Protein AF-A0A401IQR0-F1 (afdb_monomer_lite)

Structure (mmCIF, N/CA/C/O backbone):
data_AF-A0A401IQR0-F1
#
_entry.id   AF-A0A401IQR0-F1
#
loop_
_atom_site.group_PDB
_atom_site.id
_atom_site.type_symbol
_atom_site.label_atom_id
_atom_site.label_alt_id
_atom_site.label_comp_id
_atom_site.label_asym_id
_atom_site.label_entity_id
_atom_site.label_seq_id
_atom_site.pdbx_PDB_ins_code
_atom_site.Cartn_x
_atom_site.Cartn_y
_atom_site.Cartn_z
_atom_site.occupancy
_atom_site.B_iso_or_equiv
_atom_site.auth_seq_id
_atom_site.auth_comp_id
_atom_site.auth_asym_id
_atom_site.auth_atom_id
_atom_site.pdbx_PDB_model_num
ATOM 1 N N . MET A 1 1 ? 5.524 -12.256 -8.515 1.00 57.69 1 MET A N 1
ATOM 2 C CA . MET A 1 1 ? 5.721 -12.892 -7.192 1.00 57.69 1 MET A CA 1
ATOM 3 C C . MET A 1 1 ? 4.909 -12.211 -6.095 1.00 57.69 1 MET A C 1
ATOM 5 O O . MET A 1 1 ? 4.041 -12.896 -5.574 1.00 57.69 1 MET A O 1
ATOM 9 N N . LEU A 1 2 ? 5.063 -10.909 -5.784 1.00 60.66 2 LEU A N 1
ATOM 10 C CA . LEU A 1 2 ? 4.198 -10.299 -4.749 1.00 60.66 2 LEU A CA 1
ATOM 11 C C . LEU A 1 2 ? 2.702 -10.253 -5.121 1.00 60.66 2 LEU A C 1
ATOM 13 O O . LEU A 1 2 ? 1.889 -10.226 -4.216 1.00 60.66 2 LEU A O 1
ATOM 17 N N . ASP A 1 3 ? 2.305 -10.297 -6.400 1.00 65.00 3 ASP A N 1
ATOM 18 C CA . ASP A 1 3 ? 0.875 -10.265 -6.784 1.00 65.00 3 ASP A CA 1
ATOM 19 C C . ASP A 1 3 ? 0.197 -11.564 -6.361 1.00 65.00 3 ASP A C 1
ATOM 21 O O . ASP A 1 3 ? -0.898 -11.582 -5.817 1.00 65.00 3 ASP A O 1
ATOM 25 N N . GLN A 1 4 ? 0.910 -12.670 -6.567 1.00 67.69 4 GLN A N 1
ATOM 26 C CA . GLN A 1 4 ? 0.448 -13.994 -6.198 1.00 67.69 4 GLN A CA 1
ATOM 27 C C . GLN A 1 4 ? 0.456 -14.169 -4.680 1.00 67.69 4 GLN A C 1
ATOM 29 O O . GLN A 1 4 ? -0.515 -14.685 -4.141 1.00 67.69 4 GLN A O 1
ATOM 34 N N . ILE A 1 5 ? 1.496 -13.678 -3.994 1.00 68.81 5 ILE A N 1
ATOM 35 C CA . ILE A 1 5 ? 1.532 -13.650 -2.526 1.00 68.81 5 ILE A CA 1
ATOM 36 C C . ILE A 1 5 ? 0.388 -12.779 -2.003 1.00 68.81 5 ILE A C 1
ATOM 38 O O . ILE A 1 5 ? -0.369 -13.231 -1.161 1.00 68.81 5 ILE A O 1
ATOM 42 N N . GLY A 1 6 ? 0.189 -11.583 -2.557 1.00 69.88 6 GLY A N 1
ATOM 43 C CA . GLY A 1 6 ? -0.842 -10.646 -2.121 1.00 69.88 6 GLY A CA 1
ATOM 44 C C . GLY A 1 6 ? -2.271 -11.152 -2.326 1.00 69.88 6 GLY A C 1
ATOM 45 O O . GLY A 1 6 ? -3.137 -10.874 -1.500 1.00 69.88 6 GLY A O 1
ATOM 46 N N . ARG A 1 7 ? -2.515 -11.951 -3.372 1.00 71.81 7 ARG A N 1
ATOM 47 C CA . ARG A 1 7 ? -3.784 -12.678 -3.553 1.00 71.81 7 ARG A CA 1
ATOM 48 C C . ARG A 1 7 ? -3.926 -13.856 -2.592 1.00 71.81 7 ARG A C 1
ATOM 50 O O . ARG A 1 7 ? -5.019 -14.103 -2.103 1.00 71.81 7 ARG A O 1
ATOM 57 N N . GLN A 1 8 ? -2.845 -14.590 -2.331 1.00 73.06 8 GLN A N 1
ATOM 58 C CA . GLN A 1 8 ? -2.863 -15.738 -1.419 1.00 73.06 8 GLN A CA 1
ATOM 59 C C . GLN A 1 8 ? -3.019 -15.320 0.049 1.00 73.06 8 GLN A C 1
ATOM 61 O O . GLN A 1 8 ? -3.634 -16.051 0.817 1.00 73.06 8 GLN A O 1
ATOM 66 N N . THR A 1 9 ? -2.495 -14.155 0.432 1.00 76.31 9 THR A N 1
ATOM 67 C CA . THR A 1 9 ? -2.572 -13.623 1.800 1.00 76.31 9 THR A CA 1
ATOM 68 C C . THR A 1 9 ? -3.770 -12.700 2.031 1.00 76.31 9 THR A C 1
ATOM 70 O O . THR A 1 9 ? -3.962 -12.241 3.151 1.00 76.31 9 THR A O 1
ATOM 73 N N . GLY A 1 10 ? -4.561 -12.382 0.998 1.00 81.75 10 GLY A N 1
ATOM 74 C CA . GLY A 1 10 ? -5.658 -11.405 1.085 1.00 81.75 10 GLY A CA 1
ATOM 75 C C . GLY A 1 10 ? -5.203 -9.940 1.183 1.00 81.75 10 GLY A C 1
ATOM 76 O O . GLY A 1 10 ? -6.032 -9.034 1.191 1.00 81.75 10 GLY A O 1
ATOM 77 N N . LEU A 1 11 ? -3.891 -9.685 1.175 1.00 83.19 11 LEU A N 1
ATOM 78 C CA . LEU A 1 11 ? -3.289 -8.351 1.242 1.00 83.19 11 LEU A CA 1
ATOM 79 C C . LEU A 1 11 ? -3.827 -7.410 0.157 1.00 83.19 11 LEU A C 1
ATOM 81 O O . LEU A 1 11 ? -4.063 -6.230 0.410 1.00 83.19 11 LEU A O 1
ATOM 85 N N . THR A 1 12 ? -4.012 -7.915 -1.065 1.00 81.31 12 THR A N 1
ATOM 86 C CA . THR A 1 12 ? -4.526 -7.105 -2.177 1.00 81.31 12 THR A CA 1
ATOM 87 C C . THR A 1 12 ? -5.968 -6.656 -1.935 1.00 81.31 12 THR A C 1
ATOM 89 O O . THR A 1 12 ? -6.303 -5.516 -2.260 1.00 81.31 12 THR A O 1
ATOM 92 N N . ASP A 1 13 ? -6.805 -7.510 -1.346 1.00 85.38 13 ASP A N 1
ATOM 93 C CA . ASP A 1 13 ? -8.194 -7.187 -1.010 1.00 85.38 13 ASP A CA 1
ATOM 94 C C . ASP A 1 13 ? -8.280 -6.186 0.147 1.00 85.38 13 ASP A C 1
ATOM 96 O O . ASP A 1 13 ? -9.050 -5.226 0.068 1.00 85.38 13 ASP A O 1
ATOM 100 N N . ASP A 1 14 ? -7.435 -6.330 1.169 1.00 87.44 14 ASP A N 1
ATOM 101 C CA . ASP A 1 14 ? -7.369 -5.384 2.287 1.00 87.44 14 ASP A CA 1
ATOM 102 C C . ASP A 1 14 ? -6.885 -4.002 1.839 1.00 87.44 14 ASP A C 1
ATOM 104 O O . ASP A 1 14 ? -7.493 -2.982 2.174 1.00 87.44 14 ASP A O 1
ATOM 108 N N 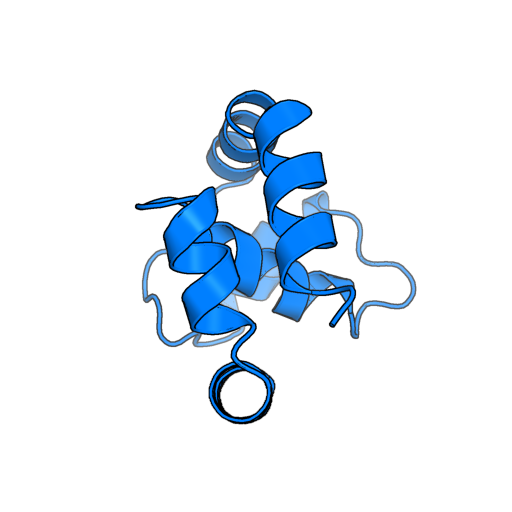. LEU A 1 15 ? -5.836 -3.952 1.010 1.00 86.88 15 LEU A N 1
ATOM 109 C CA . LEU A 1 15 ? -5.357 -2.700 0.425 1.00 86.88 15 LEU A CA 1
ATOM 110 C C . LEU A 1 15 ? -6.434 -2.047 -0.440 1.00 86.88 15 LEU A C 1
ATOM 112 O O . LEU A 1 15 ? -6.630 -0.836 -0.364 1.00 86.88 15 LEU A O 1
ATOM 116 N N . LYS A 1 16 ? -7.165 -2.832 -1.236 1.00 87.38 16 LYS A N 1
ATOM 117 C CA . LYS A 1 16 ? -8.268 -2.324 -2.057 1.00 87.38 16 LYS A CA 1
ATOM 118 C C . LYS A 1 16 ? -9.418 -1.792 -1.202 1.00 87.38 16 LYS A C 1
ATOM 120 O O . LYS A 1 16 ? -10.013 -0.777 -1.550 1.00 87.38 16 LYS A O 1
ATOM 125 N N . ARG A 1 17 ? -9.715 -2.436 -0.073 1.00 87.50 17 ARG A N 1
ATOM 126 C CA . ARG A 1 17 ? -10.767 -2.011 0.858 1.00 87.50 17 ARG A CA 1
ATOM 127 C C . ARG A 1 17 ? -10.436 -0.694 1.558 1.00 87.50 17 ARG A C 1
ATOM 129 O O . ARG A 1 17 ? -11.340 0.096 1.807 1.00 87.50 17 ARG A O 1
ATOM 136 N N . VAL A 1 18 ? -9.164 -0.470 1.874 1.00 89.00 18 VAL A N 1
ATOM 137 C CA . VAL A 1 18 ? -8.713 0.692 2.653 1.00 89.00 18 VAL A CA 1
ATOM 138 C C . VAL A 1 18 ? -8.315 1.868 1.764 1.00 89.00 18 VAL A C 1
ATOM 140 O O . VAL A 1 18 ? -8.729 3.002 2.002 1.00 89.00 18 VAL A O 1
ATOM 143 N N . PHE A 1 19 ? -7.531 1.603 0.721 1.00 85.06 19 PHE A N 1
ATOM 144 C CA . PHE A 1 19 ? -6.953 2.629 -0.148 1.00 85.06 19 PHE A CA 1
ATOM 145 C C . PHE A 1 19 ? -7.736 2.814 -1.452 1.00 85.06 19 PHE A C 1
ATOM 147 O O . PHE A 1 19 ? -7.381 3.668 -2.256 1.00 85.06 19 PHE A O 1
ATOM 154 N N . SER A 1 20 ? -8.829 2.069 -1.660 1.00 85.88 20 SER A N 1
ATOM 155 C CA . SER A 1 20 ? -9.748 2.226 -2.796 1.00 85.88 20 SER A CA 1
ATOM 156 C C . SER A 1 20 ? -9.021 2.281 -4.137 1.00 85.88 20 SER A C 1
ATOM 158 O O . SER A 1 20 ? -8.460 1.270 -4.532 1.00 85.88 20 SER A O 1
ATOM 160 N N . ASP A 1 21 ? -9.006 3.415 -4.846 1.00 80.56 21 ASP A N 1
ATOM 161 C CA . ASP A 1 21 ? -8.351 3.530 -6.156 1.00 80.56 21 ASP A CA 1
ATOM 162 C C . ASP A 1 21 ? -6.814 3.599 -6.061 1.00 80.56 21 ASP A C 1
ATOM 164 O O . ASP A 1 21 ? -6.111 3.187 -6.985 1.00 80.56 21 ASP A O 1
ATOM 168 N N . ASN A 1 22 ? -6.298 4.002 -4.896 1.00 81.06 22 ASN A N 1
ATOM 169 C CA . ASN A 1 22 ? -4.876 4.189 -4.618 1.00 81.06 22 ASN A CA 1
ATOM 170 C C . ASN A 1 22 ? -4.119 2.888 -4.284 1.00 81.06 22 ASN A C 1
ATOM 172 O O . ASN A 1 22 ? -2.888 2.873 -4.186 1.00 81.06 22 ASN A O 1
ATOM 176 N N . TYR A 1 23 ? -4.830 1.767 -4.117 1.00 84.81 23 TYR A N 1
ATOM 177 C CA . TYR A 1 23 ? -4.227 0.495 -3.697 1.00 84.81 23 TYR A CA 1
ATOM 178 C C . TYR A 1 23 ? -3.162 -0.028 -4.672 1.00 84.81 23 TYR A C 1
ATOM 180 O O . TYR A 1 23 ? -2.193 -0.662 -4.254 1.00 84.81 23 TYR A O 1
ATOM 188 N N . ARG A 1 24 ? -3.310 0.256 -5.975 1.00 81.19 24 ARG A N 1
ATOM 189 C CA . ARG A 1 24 ? -2.346 -0.160 -7.005 1.00 81.19 24 ARG A CA 1
ATOM 190 C C . ARG A 1 24 ? -1.025 0.581 -6.855 1.00 81.19 24 ARG A C 1
ATOM 192 O O . ARG A 1 24 ? 0.029 -0.039 -6.979 1.00 81.19 24 ARG A O 1
ATOM 199 N N . GLN A 1 25 ? -1.076 1.881 -6.560 1.00 81.94 25 GLN A N 1
ATOM 200 C CA . GLN A 1 25 ? 0.118 2.685 -6.314 1.00 81.94 25 GLN A CA 1
ATOM 201 C C . GLN A 1 25 ? 0.830 2.237 -5.033 1.00 81.94 25 GLN A C 1
ATOM 203 O O . GLN A 1 25 ? 2.048 2.072 -5.045 1.00 81.94 25 GLN A O 1
ATOM 208 N N . VAL A 1 26 ? 0.080 1.962 -3.960 1.00 83.25 26 VAL A N 1
ATOM 209 C CA . VAL A 1 26 ? 0.638 1.450 -2.694 1.00 83.25 26 VAL A CA 1
ATOM 210 C C . VAL A 1 26 ? 1.322 0.095 -2.896 1.00 83.25 26 VAL A C 1
ATOM 212 O O . VAL A 1 26 ? 2.451 -0.099 -2.447 1.00 83.25 26 VAL A O 1
ATOM 215 N N . LEU A 1 27 ? 0.693 -0.821 -3.641 1.00 80.50 27 LEU A N 1
ATOM 216 C CA . LEU A 1 27 ? 1.314 -2.095 -4.010 1.00 80.50 27 LEU A CA 1
ATOM 217 C C . LEU A 1 27 ? 2.607 -1.877 -4.792 1.00 80.50 27 LEU A C 1
ATOM 219 O O . LEU A 1 27 ? 3.625 -2.475 -4.456 1.00 80.50 27 LEU A O 1
ATOM 223 N N . LEU A 1 28 ? 2.589 -1.017 -5.813 1.00 80.00 28 LEU A N 1
ATOM 224 C CA . LEU A 1 28 ? 3.761 -0.751 -6.647 1.00 80.00 28 LEU A CA 1
ATOM 225 C C . LEU A 1 28 ? 4.933 -0.166 -5.842 1.00 80.00 28 LEU A C 1
ATOM 227 O O . LEU A 1 28 ? 6.082 -0.541 -6.073 1.00 80.00 28 LEU A O 1
ATOM 231 N N . LEU A 1 29 ? 4.652 0.695 -4.863 1.00 78.81 29 LEU A N 1
ATOM 232 C CA . LEU A 1 29 ? 5.662 1.180 -3.922 1.00 78.81 29 LEU A CA 1
ATOM 233 C C . LEU A 1 29 ? 6.207 0.051 -3.044 1.00 78.81 29 LEU A C 1
ATOM 235 O O . LEU A 1 29 ? 7.417 -0.032 -2.863 1.00 78.81 29 LEU A O 1
ATOM 239 N N . ALA A 1 30 ? 5.361 -0.858 -2.554 1.00 79.62 30 ALA A N 1
ATOM 240 C CA . ALA A 1 30 ? 5.819 -2.017 -1.786 1.00 79.62 30 ALA A CA 1
ATOM 241 C C . ALA A 1 30 ? 6.730 -2.941 -2.618 1.00 79.62 30 ALA A C 1
ATOM 243 O O . ALA A 1 30 ? 7.769 -3.380 -2.128 1.00 79.62 30 ALA A O 1
ATOM 244 N N . TYR A 1 31 ? 6.405 -3.172 -3.896 1.00 76.38 31 TYR A N 1
ATOM 245 C CA . TYR A 1 31 ? 7.278 -3.896 -4.832 1.00 76.38 31 TYR A CA 1
ATOM 246 C C . TYR A 1 31 ? 8.662 -3.266 -4.971 1.00 76.38 31 TYR A C 1
ATOM 248 O O . TYR A 1 31 ? 9.644 -3.987 -5.131 1.00 76.38 31 TYR A O 1
ATOM 256 N N . PHE A 1 32 ? 8.727 -1.936 -4.948 1.00 76.12 32 PHE A N 1
ATOM 257 C CA . PHE A 1 32 ? 9.980 -1.205 -5.030 1.00 76.12 32 PHE A CA 1
ATOM 258 C C . PHE A 1 32 ? 10.743 -1.238 -3.703 1.00 76.12 32 PHE A C 1
ATOM 260 O O . PHE A 1 32 ? 11.942 -1.482 -3.708 1.00 76.12 32 PHE A O 1
ATOM 267 N N . LEU A 1 33 ? 10.074 -1.015 -2.571 1.00 75.50 33 LEU A N 1
ATOM 268 C CA . LEU A 1 33 ? 10.727 -0.823 -1.273 1.00 75.50 33 LEU A CA 1
ATOM 269 C C . LEU A 1 33 ? 11.177 -2.132 -0.613 1.00 75.50 33 LEU A C 1
ATOM 271 O O . LEU A 1 33 ? 12.263 -2.163 -0.051 1.00 75.50 33 LEU A O 1
ATOM 275 N N . VAL A 1 34 ? 10.394 -3.213 -0.701 1.00 75.88 34 VAL A N 1
ATOM 276 C CA . VAL A 1 34 ? 10.701 -4.484 -0.010 1.00 75.88 34 VAL A CA 1
ATOM 277 C C . VAL A 1 34 ? 12.049 -5.095 -0.433 1.00 75.88 34 VAL A C 1
ATOM 279 O O . VAL A 1 34 ? 12.784 -5.542 0.443 1.00 75.88 34 VAL A O 1
ATOM 282 N N . PRO A 1 35 ? 12.419 -5.126 -1.728 1.00 71.31 35 PRO A N 1
ATOM 283 C CA . PRO A 1 35 ? 13.716 -5.652 -2.159 1.00 71.31 35 PRO A CA 1
ATOM 284 C C . PRO A 1 35 ? 14.841 -4.610 -2.110 1.00 71.31 35 PRO A C 1
ATOM 286 O O . PRO A 1 35 ? 16.007 -4.960 -2.283 1.00 71.31 35 PRO A O 1
ATOM 289 N N . SER A 1 36 ? 14.509 -3.325 -1.964 1.00 63.78 36 SER A N 1
ATOM 290 C CA . SER A 1 36 ? 15.487 -2.250 -2.084 1.00 63.78 36 SER A CA 1
ATOM 291 C C . SER A 1 36 ? 16.132 -1.960 -0.737 1.00 63.78 36 SER A C 1
ATOM 293 O O . SER A 1 36 ? 15.671 -1.093 -0.002 1.00 63.78 36 SER A O 1
ATOM 295 N N . ASP A 1 37 ? 17.264 -2.614 -0.480 1.00 58.53 37 ASP A N 1
ATOM 296 C CA . ASP A 1 37 ? 18.099 -2.466 0.726 1.00 58.53 37 ASP A CA 1
ATOM 297 C C . ASP A 1 37 ? 18.433 -0.993 1.071 1.00 58.53 37 ASP A C 1
ATOM 299 O O . ASP A 1 37 ? 18.671 -0.668 2.223 1.00 58.53 37 ASP A O 1
ATOM 303 N N . ASN A 1 38 ? 18.391 -0.081 0.080 1.00 57.59 38 ASN A N 1
ATOM 304 C CA . ASN A 1 38 ? 18.616 1.371 0.214 1.00 57.59 38 ASN A CA 1
ATOM 305 C C . ASN A 1 38 ? 17.773 2.214 -0.780 1.00 57.59 38 ASN A C 1
ATOM 307 O O . ASN A 1 38 ? 18.231 3.224 -1.338 1.00 57.59 38 ASN A O 1
ATOM 311 N 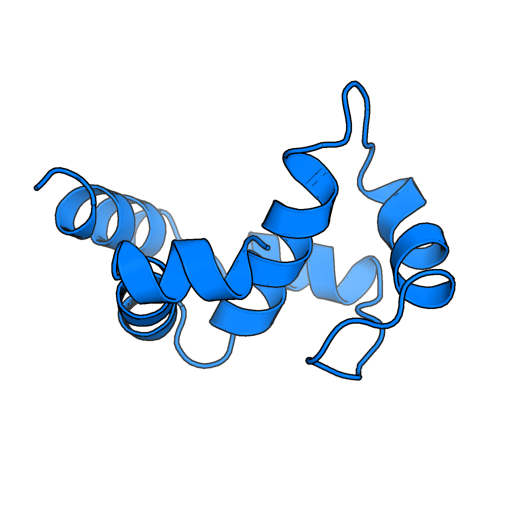N . GLY A 1 39 ? 16.552 1.771 -1.091 1.00 60.44 39 GLY A N 1
ATOM 312 C CA . GLY A 1 39 ? 15.702 2.373 -2.125 1.00 60.44 39 GLY A CA 1
ATOM 313 C C . GLY A 1 39 ? 15.164 3.755 -1.763 1.00 60.44 39 GLY A C 1
ATOM 314 O O . GLY A 1 39 ? 14.049 3.882 -1.275 1.00 60.44 39 GLY A O 1
ATOM 315 N N . THR A 1 40 ? 15.914 4.821 -2.043 1.00 67.88 40 THR A N 1
ATOM 316 C CA . THR A 1 40 ? 15.371 6.184 -1.976 1.00 67.88 40 THR A CA 1
ATOM 317 C C . THR A 1 40 ? 14.274 6.339 -3.030 1.00 67.88 40 THR A C 1
ATOM 319 O O . THR A 1 40 ? 14.496 6.005 -4.196 1.00 67.88 40 THR A O 1
ATOM 322 N N . LEU A 1 41 ? 13.119 6.898 -2.654 1.00 71.69 41 LEU A N 1
ATOM 323 C CA . LEU A 1 41 ? 11.992 7.154 -3.567 1.00 71.69 41 LEU A CA 1
ATOM 324 C C . LEU A 1 41 ? 12.389 7.982 -4.803 1.00 71.69 41 LEU A C 1
ATOM 326 O O . LEU A 1 41 ? 11.757 7.874 -5.847 1.00 71.69 41 LEU A O 1
ATOM 330 N N . SER A 1 42 ? 13.485 8.744 -4.733 1.00 70.62 42 SER A N 1
ATOM 331 C CA . SER A 1 42 ? 14.075 9.446 -5.880 1.00 70.62 42 SER A CA 1
ATOM 332 C C . SER A 1 42 ? 14.481 8.524 -7.037 1.00 70.62 42 SER A C 1
ATOM 334 O O . SER A 1 42 ? 14.504 8.961 -8.184 1.00 70.62 42 SER A O 1
ATOM 336 N N . ARG A 1 43 ? 14.773 7.245 -6.766 1.00 75.19 43 ARG A N 1
ATOM 337 C CA . ARG A 1 43 ? 15.110 6.232 -7.780 1.00 75.19 43 ARG A CA 1
ATOM 338 C C . ARG A 1 43 ? 13.887 5.493 -8.328 1.00 75.19 43 ARG A C 1
ATOM 340 O O . ARG A 1 43 ? 14.034 4.724 -9.277 1.00 75.19 43 ARG A O 1
ATOM 347 N N . PHE A 1 44 ? 12.699 5.739 -7.773 1.00 76.50 44 PHE A N 1
ATOM 348 C CA . PHE A 1 44 ? 11.473 5.067 -8.193 1.00 76.50 44 PHE A CA 1
ATOM 349 C C . PHE A 1 44 ? 11.130 5.361 -9.656 1.00 76.50 44 PHE A C 1
ATOM 351 O O . PHE A 1 44 ? 10.826 4.435 -10.399 1.00 76.50 44 PHE A O 1
ATOM 358 N N . ASP A 1 45 ? 11.227 6.621 -10.095 1.00 72.81 45 ASP A N 1
ATOM 359 C CA . ASP A 1 45 ? 10.891 7.010 -11.475 1.00 72.81 45 ASP A CA 1
ATOM 360 C C . ASP A 1 45 ? 11.762 6.264 -12.502 1.00 72.81 45 ASP A C 1
ATOM 362 O O . ASP A 1 45 ? 11.272 5.753 -13.508 1.00 72.81 45 ASP A O 1
ATOM 366 N N . HIS A 1 46 ? 13.055 6.113 -12.202 1.00 76.44 46 HIS A N 1
ATOM 367 C CA . HIS A 1 46 ? 13.974 5.337 -13.030 1.00 76.44 46 HIS A CA 1
ATOM 368 C C . HIS A 1 46 ? 13.648 3.836 -12.996 1.00 76.44 46 HIS A C 1
ATOM 370 O O . HIS A 1 46 ? 13.590 3.190 -14.039 1.00 76.44 46 HIS A O 1
ATOM 376 N N . TRP A 1 47 ? 13.377 3.281 -11.811 1.00 77.56 47 TRP A N 1
ATOM 377 C CA . TRP A 1 47 ? 13.021 1.871 -11.655 1.00 77.56 47 TRP A CA 1
ATOM 378 C C . TRP A 1 47 ? 11.709 1.511 -12.367 1.00 77.56 47 TRP A C 1
ATOM 380 O O . TRP A 1 47 ? 11.671 0.515 -13.088 1.00 77.56 47 TRP A O 1
ATOM 390 N N . SER A 1 48 ? 10.670 2.341 -12.228 1.00 74.62 48 SER A N 1
ATOM 391 C CA . SER A 1 48 ? 9.345 2.150 -12.835 1.00 74.62 48 SER A CA 1
ATOM 392 C C . SER A 1 48 ? 9.401 2.193 -14.363 1.00 74.62 48 SER A C 1
ATOM 394 O O . SER A 1 48 ? 8.669 1.456 -15.015 1.00 74.62 48 SER A O 1
ATOM 396 N N . LYS A 1 49 ? 10.303 2.993 -14.946 1.00 73.12 49 LYS A N 1
ATOM 397 C CA . LYS A 1 49 ? 10.546 3.011 -16.400 1.00 73.12 49 LYS A CA 1
ATOM 398 C C . LYS A 1 49 ? 11.266 1.759 -16.903 1.00 73.12 49 LYS A C 1
ATOM 400 O O . LYS A 1 49 ? 11.047 1.348 -18.038 1.00 73.12 49 LYS A O 1
ATOM 405 N N . LEU A 1 50 ? 12.130 1.168 -16.079 1.00 73.38 50 LEU A N 1
ATOM 406 C CA . LEU A 1 50 ? 12.927 -0.009 -16.438 1.00 73.38 50 LEU A CA 1
ATOM 407 C C . LEU A 1 50 ? 12.211 -1.341 -16.182 1.00 73.38 50 LEU A C 1
ATOM 409 O O . LEU A 1 50 ? 12.594 -2.355 -16.762 1.00 73.38 50 LEU A O 1
ATOM 413 N N . HIS A 1 51 ? 11.180 -1.354 -15.336 1.00 69.00 51 HIS A N 1
ATOM 414 C CA . HIS A 1 51 ? 10.448 -2.563 -14.968 1.00 69.00 51 HIS A CA 1
ATOM 415 C C . HIS A 1 51 ? 9.003 -2.483 -15.456 1.00 69.00 51 HIS A C 1
ATOM 417 O O . HIS A 1 51 ? 8.234 -1.622 -15.034 1.00 69.00 51 HIS A O 1
ATOM 423 N N . GLN A 1 52 ? 8.605 -3.426 -16.313 1.00 57.38 52 GLN A N 1
ATOM 424 C CA . GLN A 1 52 ? 7.204 -3.585 -16.695 1.00 57.38 52 GLN A CA 1
ATOM 425 C C . GLN A 1 52 ? 6.401 -4.080 -15.489 1.00 57.38 52 GLN A C 1
ATOM 427 O O . GLN A 1 52 ? 6.529 -5.231 -15.069 1.00 57.38 52 GLN A O 1
ATOM 432 N N . HIS A 1 53 ? 5.568 -3.208 -14.927 1.00 63.62 53 HIS A N 1
ATOM 433 C CA . HIS A 1 53 ? 4.622 -3.568 -13.879 1.00 63.62 53 HIS A CA 1
ATOM 434 C C . HIS A 1 53 ? 3.201 -3.693 -14.454 1.00 63.62 53 HIS A C 1
ATOM 436 O O . HIS A 1 53 ? 2.835 -2.955 -15.371 1.00 63.62 53 HIS A O 1
ATOM 442 N N . PRO A 1 54 ? 2.354 -4.577 -13.894 1.00 59.69 54 PRO A N 1
ATOM 443 C CA . PRO A 1 54 ? 1.020 -4.886 -14.431 1.00 59.69 54 PRO A CA 1
ATOM 444 C C . PRO A 1 54 ? 0.037 -3.703 -14.438 1.00 59.69 54 PRO A C 1
ATOM 446 O O . PRO A 1 54 ? -1.044 -3.806 -15.007 1.00 59.69 54 PRO A O 1
ATOM 449 N N . TYR A 1 55 ? 0.405 -2.579 -13.820 1.00 62.50 55 TYR A N 1
ATOM 450 C CA . TYR A 1 55 ? -0.447 -1.398 -13.668 1.00 62.50 55 TYR A CA 1
ATOM 451 C C . TYR A 1 55 ? -0.139 -0.255 -14.653 1.00 62.50 55 TYR A C 1
ATOM 453 O O . TYR A 1 55 ? -0.796 0.777 -14.578 1.00 62.50 55 TYR A O 1
ATOM 461 N N . GLY A 1 56 ? 0.808 -0.446 -15.584 1.00 53.56 56 GLY A N 1
ATOM 462 C CA . GLY A 1 56 ? 0.946 0.280 -16.861 1.00 53.56 56 GLY A CA 1
ATOM 463 C C . GLY A 1 56 ? 1.259 1.785 -16.842 1.00 53.56 56 GLY A C 1
ATOM 464 O O . GLY A 1 56 ? 1.776 2.295 -17.830 1.00 53.56 56 GLY A O 1
ATOM 465 N N . GLN A 1 57 ? 0.975 2.506 -15.758 1.00 60.88 57 GLN A N 1
ATOM 466 C CA . GLN A 1 57 ? 1.235 3.938 -15.641 1.00 60.88 57 GLN A CA 1
ATOM 467 C C . GLN A 1 57 ? 2.456 4.177 -14.760 1.00 60.88 57 GLN A C 1
ATOM 469 O O . GLN A 1 57 ? 2.442 3.871 -13.568 1.00 60.88 57 GLN A O 1
ATOM 474 N N . THR A 1 58 ? 3.510 4.736 -15.354 1.00 63.47 58 THR A N 1
ATOM 475 C CA . THR A 1 58 ? 4.658 5.266 -14.618 1.00 63.47 58 THR A CA 1
ATOM 476 C C . THR A 1 58 ? 4.157 6.301 -13.611 1.00 63.47 58 THR A C 1
ATOM 478 O O . THR A 1 58 ? 3.566 7.310 -13.998 1.00 63.47 58 THR A O 1
ATOM 481 N N . ILE A 1 59 ? 4.361 6.051 -12.317 1.00 71.56 59 ILE A N 1
ATOM 482 C CA . ILE A 1 59 ? 3.991 7.005 -11.266 1.00 71.56 59 ILE A CA 1
ATOM 483 C C . ILE A 1 59 ? 5.139 8.002 -11.123 1.00 71.56 59 ILE A C 1
ATOM 485 O O . ILE A 1 59 ? 6.265 7.615 -10.812 1.00 71.56 59 ILE A O 1
ATOM 489 N N . SER A 1 60 ? 4.857 9.285 -11.342 1.00 75.19 60 SER A N 1
ATOM 490 C CA . SER A 1 60 ? 5.841 10.346 -11.130 1.00 75.19 60 SER A CA 1
ATOM 491 C C . SER A 1 60 ? 6.132 10.541 -9.639 1.00 75.19 60 SER A C 1
ATOM 493 O O . SER A 1 60 ? 5.270 10.308 -8.789 1.00 75.19 60 SER A O 1
ATOM 495 N N . SER A 1 61 ? 7.313 11.067 -9.303 1.00 76.25 61 SER A N 1
ATOM 496 C CA . SER A 1 61 ? 7.659 11.428 -7.918 1.00 76.25 61 SER A CA 1
ATOM 497 C C . SER A 1 61 ? 6.643 12.382 -7.278 1.00 76.25 61 SER A C 1
ATOM 499 O O . SER A 1 61 ? 6.384 12.293 -6.081 1.00 76.25 61 SER A O 1
ATOM 501 N N . HIS A 1 62 ? 6.024 13.256 -8.080 1.00 79.75 62 HIS A N 1
ATOM 502 C CA . HIS A 1 62 ? 4.940 14.129 -7.632 1.00 79.75 62 HIS A CA 1
ATOM 503 C C . HIS A 1 62 ? 3.722 13.324 -7.173 1.00 79.75 62 HIS A C 1
ATOM 505 O O . HIS A 1 62 ? 3.259 13.508 -6.052 1.00 79.75 62 HIS A O 1
ATOM 511 N N . ARG A 1 63 ? 3.246 12.376 -7.993 1.00 81.75 63 ARG A N 1
ATOM 512 C CA . ARG A 1 63 ? 2.078 11.557 -7.646 1.00 81.75 63 ARG A CA 1
ATOM 513 C C . ARG A 1 63 ? 2.345 10.658 -6.439 1.00 81.75 63 ARG A C 1
ATOM 515 O O . ARG A 1 63 ? 1.432 10.405 -5.664 1.00 81.75 63 ARG A O 1
ATOM 522 N N . ILE A 1 64 ? 3.585 10.205 -6.249 1.00 81.75 64 ILE A N 1
ATOM 523 C CA . ILE A 1 64 ? 3.992 9.491 -5.028 1.00 81.75 64 ILE A CA 1
ATOM 524 C C . ILE A 1 64 ? 3.869 10.411 -3.812 1.00 81.75 64 ILE A C 1
ATOM 526 O O . ILE A 1 64 ? 3.325 10.001 -2.794 1.00 81.75 64 ILE A O 1
ATOM 530 N N . SER A 1 65 ? 4.338 11.656 -3.917 1.00 84.44 65 SER A N 1
ATOM 531 C CA . SER A 1 65 ? 4.204 12.631 -2.833 1.00 84.44 65 SER A CA 1
ATOM 532 C C . SER A 1 65 ? 2.738 12.913 -2.502 1.00 84.44 65 SER A C 1
ATOM 534 O O . SER A 1 65 ? 2.387 12.925 -1.328 1.00 84.44 65 SER A O 1
ATOM 536 N N . GLU A 1 66 ? 1.880 13.094 -3.510 1.00 85.75 66 GLU A N 1
ATOM 537 C CA . GLU A 1 66 ? 0.430 13.246 -3.316 1.00 85.75 66 GLU A CA 1
ATOM 538 C C . GLU A 1 66 ? -0.177 12.016 -2.645 1.00 85.75 66 GLU A C 1
ATOM 540 O O . GLU A 1 66 ? -0.925 12.155 -1.687 1.00 85.75 66 GLU A O 1
ATOM 545 N N . LEU A 1 67 ? 0.203 10.812 -3.077 1.00 85.56 67 LEU A N 1
ATOM 546 C CA . LEU A 1 67 ? -0.260 9.564 -2.475 1.00 85.56 67 LEU A CA 1
ATOM 547 C C . LEU A 1 67 ? 0.068 9.499 -0.976 1.00 85.56 67 LEU A C 1
ATOM 549 O O . LEU A 1 67 ? -0.785 9.120 -0.183 1.00 85.56 67 LEU A O 1
ATOM 553 N N . PHE A 1 68 ? 1.281 9.891 -0.576 1.00 83.88 68 PHE A N 1
ATOM 554 C CA . PHE A 1 68 ? 1.661 9.937 0.840 1.00 83.88 68 PHE A CA 1
ATOM 555 C C . PHE A 1 68 ? 0.881 10.986 1.642 1.00 83.88 68 PHE A C 1
ATOM 557 O O . PHE A 1 68 ? 0.719 10.805 2.842 1.00 83.88 68 PHE A O 1
ATOM 564 N N . GLN A 1 69 ? 0.403 12.057 1.004 1.00 86.75 69 GLN A N 1
ATOM 565 C CA . GLN A 1 69 ? -0.468 13.054 1.639 1.00 86.75 69 GLN A CA 1
ATOM 566 C C . GLN A 1 69 ? -1.937 12.600 1.684 1.00 86.75 69 GLN A C 1
ATOM 568 O O . GLN A 1 69 ? -2.661 12.956 2.607 1.00 86.75 69 GLN A O 1
ATOM 573 N N . GLU A 1 70 ? -2.384 11.822 0.693 1.00 87.25 70 GLU A N 1
ATOM 574 C CA . GLU A 1 70 ? -3.738 11.258 0.613 1.00 87.25 70 GLU A CA 1
ATOM 575 C C . GLU A 1 70 ? -3.945 10.097 1.601 1.00 87.25 70 GLU A C 1
ATOM 577 O O . GLU A 1 70 ? -5.076 9.846 2.013 1.00 87.25 70 GLU A O 1
ATOM 582 N N . ILE A 1 71 ? -2.876 9.382 1.975 1.00 87.31 71 ILE A N 1
ATOM 583 C CA . ILE A 1 71 ? -2.928 8.305 2.970 1.00 87.31 71 ILE A CA 1
ATOM 584 C C . ILE A 1 71 ? -3.074 8.902 4.370 1.00 87.31 71 ILE A C 1
ATOM 586 O O . ILE A 1 71 ? -2.159 9.546 4.882 1.00 87.31 71 ILE A O 1
ATOM 590 N N . THR A 1 72 ? -4.206 8.629 5.015 1.00 88.06 72 THR A N 1
ATOM 591 C CA . THR A 1 72 ? -4.461 9.086 6.386 1.00 88.06 72 THR A CA 1
ATOM 592 C C . THR A 1 72 ? -4.049 8.050 7.433 1.00 88.06 72 THR A C 1
ATOM 594 O O . THR A 1 72 ? -3.932 6.850 7.158 1.00 88.06 72 THR A O 1
ATOM 597 N N . GLU A 1 73 ? -3.857 8.500 8.675 1.00 87.56 73 GLU A N 1
ATOM 598 C CA . GLU A 1 73 ? -3.562 7.612 9.802 1.00 87.56 73 GLU A CA 1
ATOM 599 C C . GLU A 1 73 ? -4.705 6.614 10.049 1.00 87.56 73 GLU A C 1
ATOM 601 O O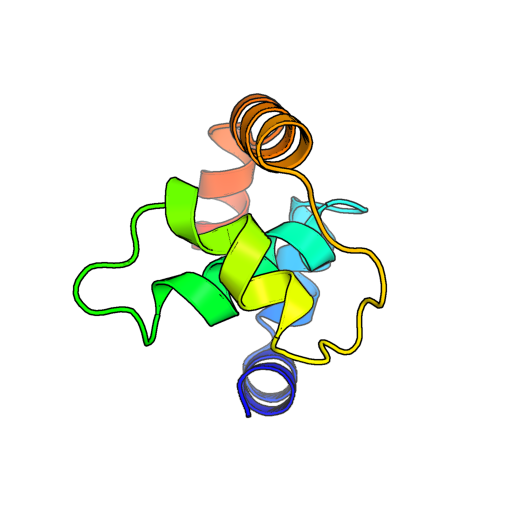 . GLU A 1 73 ? -4.459 5.434 10.309 1.00 87.56 73 GLU A O 1
ATOM 606 N N . GLU A 1 74 ? -5.963 7.031 9.878 1.00 89.44 74 GLU A N 1
ATOM 607 C CA . GLU A 1 74 ? -7.120 6.144 10.021 1.00 89.44 74 GLU A CA 1
ATOM 608 C C . GLU A 1 74 ? -7.095 5.007 8.997 1.00 89.44 74 GLU A C 1
ATOM 610 O O . GLU A 1 74 ? -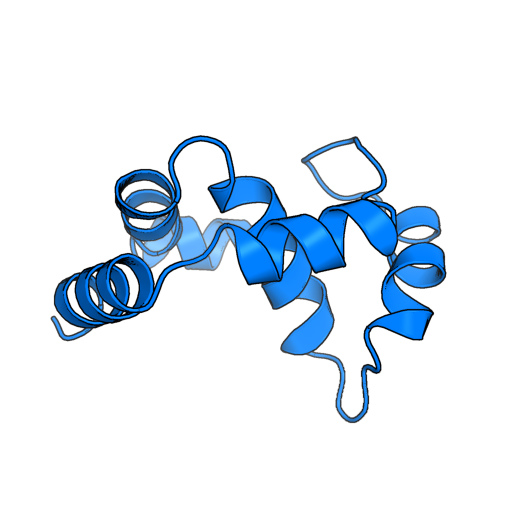7.433 3.869 9.336 1.00 89.44 74 GLU A O 1
ATOM 615 N N . GLN A 1 75 ? -6.666 5.288 7.762 1.00 88.06 75 GLN A N 1
ATOM 616 C CA . GLN A 1 75 ? -6.492 4.265 6.734 1.00 88.06 75 GLN A CA 1
ATOM 617 C C . GLN A 1 75 ? -5.384 3.280 7.118 1.00 88.06 75 GLN A C 1
ATOM 619 O O . GLN A 1 75 ? -5.592 2.069 7.040 1.00 88.06 75 GLN A O 1
ATOM 624 N N . LEU A 1 76 ? -4.239 3.762 7.609 1.00 86.50 76 LEU A N 1
ATOM 625 C CA . LEU A 1 76 ? -3.160 2.889 8.084 1.00 86.50 76 LEU A CA 1
ATOM 626 C C . LEU A 1 76 ? -3.633 1.979 9.224 1.00 86.50 76 LEU A C 1
ATOM 628 O O . LEU A 1 76 ? -3.447 0.762 9.167 1.00 86.50 76 LEU A O 1
ATOM 632 N N . ILE A 1 77 ? -4.308 2.543 10.227 1.00 88.50 77 ILE A N 1
ATOM 633 C CA . ILE A 1 77 ? -4.856 1.782 11.356 1.00 88.50 77 ILE A CA 1
ATOM 634 C C . ILE A 1 77 ? -5.888 0.754 10.871 1.00 88.50 77 ILE A C 1
ATOM 636 O O . ILE A 1 77 ? -5.882 -0.389 11.336 1.00 88.50 77 ILE A O 1
ATOM 640 N N . ALA A 1 78 ? -6.776 1.126 9.945 1.00 90.00 78 ALA A N 1
ATOM 641 C CA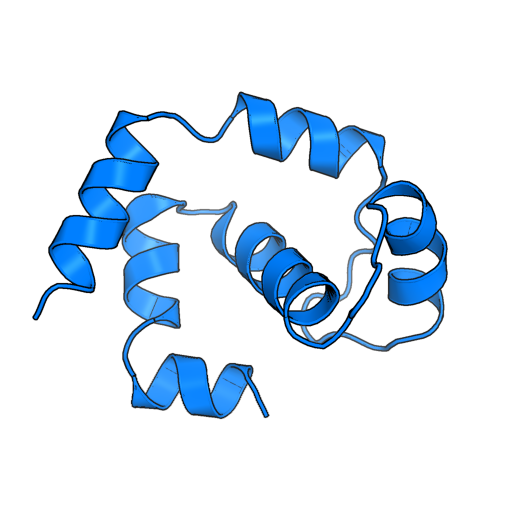 . ALA A 1 78 ? -7.762 0.211 9.373 1.00 90.00 78 ALA A CA 1
ATOM 642 C C . ALA A 1 78 ? -7.097 -0.959 8.634 1.00 90.00 78 ALA A C 1
ATOM 644 O O . ALA A 1 78 ? -7.516 -2.103 8.809 1.00 90.00 78 ALA A O 1
ATOM 645 N N . PHE A 1 79 ? -6.037 -0.694 7.870 1.00 88.75 79 PHE A N 1
ATOM 646 C CA . PHE A 1 79 ? -5.266 -1.727 7.185 1.00 88.75 79 PHE A CA 1
ATOM 647 C C . PHE A 1 79 ? -4.585 -2.690 8.166 1.00 88.75 79 PHE A C 1
ATOM 649 O O . PHE A 1 79 ? -4.752 -3.904 8.045 1.00 88.75 79 PHE A O 1
ATOM 656 N N . PHE A 1 80 ? -3.894 -2.178 9.190 1.00 86.12 80 PHE A N 1
ATOM 657 C CA . PHE A 1 80 ? -3.249 -3.037 10.189 1.00 86.12 80 PHE A CA 1
ATOM 658 C C . PHE A 1 80 ? -4.253 -3.887 10.972 1.00 86.12 80 PHE A C 1
ATOM 660 O O . PHE A 1 80 ? -3.963 -5.040 11.275 1.00 86.12 80 PHE A O 1
ATOM 667 N N . LYS A 1 81 ? -5.457 -3.372 11.253 1.00 88.12 81 LYS A N 1
ATOM 668 C CA . LYS A 1 81 ? -6.531 -4.157 11.886 1.00 88.12 81 LYS A CA 1
ATOM 669 C C . LYS A 1 81 ? -7.013 -5.322 11.022 1.00 88.12 81 LYS A C 1
ATOM 671 O O . LYS A 1 81 ? -7.383 -6.353 11.575 1.00 88.12 81 LYS A O 1
ATOM 676 N N . LEU A 1 82 ? -7.041 -5.159 9.699 1.00 86.94 82 LEU A N 1
ATOM 677 C CA . LEU A 1 82 ? -7.416 -6.233 8.775 1.00 86.94 82 LEU A CA 1
ATOM 678 C C . LEU A 1 82 ? -6.327 -7.312 8.693 1.00 86.94 82 LEU A C 1
ATOM 680 O O . LEU A 1 82 ? -6.652 -8.496 8.684 1.00 86.94 82 LEU A O 1
ATOM 684 N N . GLN A 1 83 ? -5.055 -6.902 8.713 1.00 80.75 83 GLN A N 1
ATOM 685 C CA . GLN A 1 83 ? -3.896 -7.798 8.616 1.00 80.75 83 GLN A CA 1
ATOM 686 C C . GLN A 1 83 ? -3.482 -8.464 9.939 1.00 80.75 83 GLN A C 1
ATOM 688 O O . GLN A 1 83 ? -2.792 -9.474 9.907 1.00 80.75 83 GLN A O 1
ATOM 693 N N . ALA A 1 84 ? -3.889 -7.945 11.101 1.00 79.12 84 ALA A N 1
ATOM 694 C CA . ALA A 1 84 ?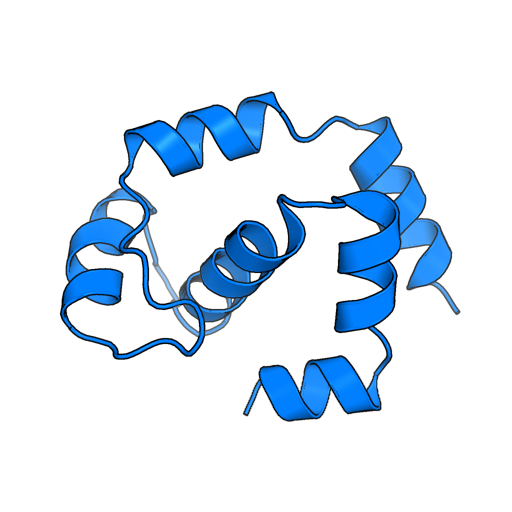 -3.561 -8.508 12.421 1.00 79.12 84 ALA A CA 1
ATOM 695 C C . ALA A 1 84 ? -4.329 -9.807 12.767 1.00 79.12 84 ALA A C 1
ATOM 697 O O . ALA A 1 84 ? -4.559 -10.092 13.944 1.00 79.12 84 ALA A O 1
ATOM 698 N N . LYS A 1 85 ? -4.772 -10.555 11.754 1.00 57.62 85 LYS A N 1
ATOM 699 C CA . LYS A 1 85 ? -5.639 -11.727 11.874 1.00 57.62 85 LYS A CA 1
ATOM 700 C C . LYS A 1 85 ? -4.872 -13.039 11.788 1.00 57.62 85 LYS A C 1
ATOM 702 O O . LYS A 1 85 ? -3.899 -13.104 11.008 1.00 57.62 85 LYS A O 1
#

Organism: NCBI:txid1808352

pLDDT: mean 76.84, std 9.71, range [53.56, 90.0]

Sequence (85 aa):
MLDQIGRQTGLTDDLKRVFSDNYRQVLLLAYFLVPSDNGTLSRFDHWSKLHQHPYGQTISSHRISELFQEITEEQLIAFFKLQAK

Secondary structure (DSSP, 8-state):
-HHHHHHHSSHHHHHHHHHGGGHHHHHHHHHHHTT-TT--GGGHHHHHHHS--TT--PPPHHHHHHHHHH--HHHHHHHHHHH--

Radius of gyration: 12.94 Å; chains: 1; bounding box: 29×30×29 Å

Foldseek 3Di:
DVVVVCVVLVVLVLLCVLVPVCSVVVVLVCVQPVPDPPDDCVCQQVVQVVDDDPVPDRQDPVNVVVSVVVDDPVSVVSSVVVNVD